Protein AF-A0A971PB83-F1 (afdb_monomer)

Sequence (64 aa):
IALNQAISPHTLRHSFATHMLNNGADLRSVQELLGHIKLSTTQIYTHLTRDNLKAIYNDTHPRR

Radius of gyration: 13.98 Å; Cα contacts (8 Å, |Δi|>4): 31; chains: 1; bounding box: 43×25×30 Å

Mean predicted aligned error: 7.84 Å

Foldseek 3Di:
DDPPDPDDPVVVLLVVLLVCVLVPHDLVVNCVVVVPPDSVVSVVSVVVNVVVVVVCCVVPPPPD

Structure (mmCIF, N/CA/C/O backbone):
data_AF-A0A971PB83-F1
#
_entry.id   AF-A0A971PB83-F1
#
loop_
_atom_site.group_PDB
_atom_site.id
_atom_site.type_symbol
_atom_site.label_atom_id
_atom_site.label_alt_id
_atom_site.label_comp_id
_atom_site.label_asym_id
_atom_site.label_entity_id
_atom_site.label_seq_id
_atom_site.pdbx_PDB_ins_code
_atom_site.Cartn_x
_atom_site.Cartn_y
_atom_site.Cartn_z
_atom_site.occupancy
_atom_site.B_iso_or_equiv
_atom_site.auth_seq_id
_atom_site.auth_comp_id
_atom_site.auth_asym_id
_atom_site.auth_atom_id
_atom_site.pdbx_PDB_model_num
ATOM 1 N N . ILE A 1 1 ? -6.524 -19.069 -19.081 1.00 45.22 1 ILE A N 1
ATOM 2 C CA . ILE A 1 1 ? -6.908 -17.688 -18.703 1.00 45.22 1 ILE A CA 1
ATOM 3 C C . ILE A 1 1 ? -5.621 -16.874 -18.678 1.00 45.22 1 ILE A C 1
ATOM 5 O O . ILE A 1 1 ? -4.884 -16.956 -17.707 1.00 45.22 1 ILE A O 1
ATOM 9 N N . ALA A 1 2 ? -5.271 -16.217 -19.783 1.00 53.97 2 ALA A N 1
ATOM 10 C CA . ALA A 1 2 ? -4.136 -15.298 -19.796 1.00 53.97 2 ALA A CA 1
ATOM 11 C C . ALA A 1 2 ? -4.648 -13.925 -19.346 1.00 53.97 2 ALA A C 1
ATOM 13 O O . ALA A 1 2 ? -5.674 -13.458 -19.841 1.00 53.97 2 ALA A O 1
ATOM 14 N N . LEU A 1 3 ? -3.986 -13.318 -18.363 1.00 66.81 3 LEU A N 1
ATOM 15 C CA . LEU A 1 3 ? -4.325 -11.983 -17.881 1.00 66.81 3 LEU A CA 1
ATOM 16 C C . LEU A 1 3 ? -4.042 -10.978 -19.005 1.00 66.81 3 LEU A C 1
ATOM 18 O O . LEU A 1 3 ? -2.891 -10.748 -19.355 1.00 66.81 3 LEU A O 1
ATOM 22 N N . ASN A 1 4 ? -5.095 -10.379 -19.561 1.00 64.88 4 ASN A N 1
ATOM 23 C CA . ASN A 1 4 ? -5.025 -9.405 -20.658 1.00 64.88 4 ASN A CA 1
ATOM 24 C C . ASN A 1 4 ? -4.575 -7.999 -20.192 1.00 64.88 4 ASN A C 1
ATOM 26 O O . ASN A 1 4 ? -4.836 -7.000 -20.855 1.00 64.88 4 ASN A O 1
ATOM 30 N N . GLN A 1 5 ? -3.963 -7.908 -19.006 1.00 69.12 5 GLN A N 1
ATOM 31 C CA . GLN A 1 5 ? -3.422 -6.674 -18.440 1.00 69.12 5 GLN A CA 1
ATOM 32 C C . GLN A 1 5 ? -1.909 -6.641 -18.649 1.00 69.12 5 GLN A C 1
ATOM 34 O O . GLN A 1 5 ? -1.253 -7.679 -18.605 1.00 69.12 5 GLN A O 1
ATOM 39 N N . ALA A 1 6 ? -1.346 -5.447 -18.836 1.00 75.88 6 ALA A N 1
ATOM 40 C CA . ALA A 1 6 ? 0.097 -5.258 -18.917 1.00 75.88 6 ALA A CA 1
ATOM 41 C C . ALA A 1 6 ? 0.752 -5.588 -17.562 1.00 75.88 6 ALA A C 1
ATOM 43 O O . ALA A 1 6 ? 0.891 -4.727 -16.692 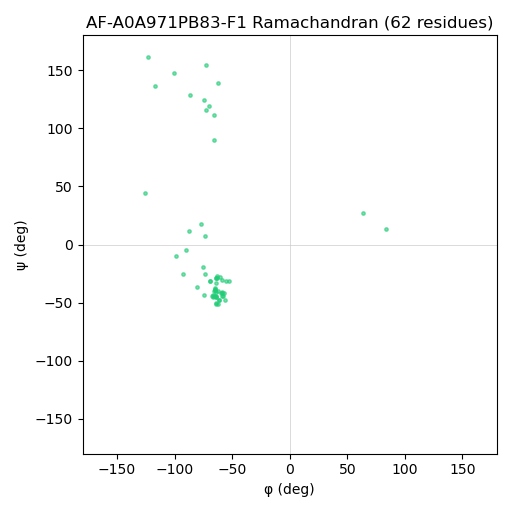1.00 75.88 6 ALA A O 1
ATOM 44 N N . ILE A 1 7 ? 1.135 -6.855 -17.374 1.00 84.00 7 ILE A N 1
ATOM 45 C CA . ILE A 1 7 ? 1.854 -7.305 -16.184 1.00 84.00 7 ILE A CA 1
ATOM 46 C C . ILE A 1 7 ? 3.280 -6.769 -16.265 1.00 84.00 7 ILE A C 1
ATOM 48 O O . ILE A 1 7 ? 4.067 -7.134 -17.134 1.00 84.00 7 ILE A O 1
ATOM 52 N N . SER A 1 8 ? 3.615 -5.909 -15.316 1.00 88.31 8 SER A N 1
ATOM 53 C CA . SER A 1 8 ? 4.966 -5.420 -15.067 1.00 88.31 8 SER A CA 1
ATOM 54 C C . SER A 1 8 ? 5.387 -5.713 -13.621 1.00 88.31 8 SER A C 1
ATOM 56 O O . SER A 1 8 ? 4.532 -5.880 -12.739 1.00 88.31 8 SER A O 1
ATOM 58 N N . PRO A 1 9 ? 6.695 -5.691 -13.311 1.00 88.56 9 PRO A N 1
ATOM 59 C CA . PRO A 1 9 ? 7.173 -5.774 -11.930 1.00 88.56 9 PRO A CA 1
ATOM 60 C C . PRO A 1 9 ? 6.523 -4.733 -11.002 1.00 88.56 9 PRO A C 1
ATOM 62 O O . PRO A 1 9 ? 6.300 -4.998 -9.822 1.00 88.56 9 PRO A O 1
ATOM 65 N N . HIS A 1 10 ? 6.167 -3.559 -11.536 1.00 83.88 10 HIS A N 1
ATOM 66 C CA . HIS A 1 10 ? 5.453 -2.526 -10.789 1.00 83.88 10 HIS A CA 1
ATOM 67 C C . HIS A 1 10 ? 4.024 -2.955 -10.420 1.00 83.88 10 HIS A C 1
ATOM 69 O O . HIS A 1 10 ? 3.620 -2.782 -9.272 1.00 83.88 10 HIS A O 1
ATOM 75 N N . THR A 1 11 ? 3.276 -3.562 -11.350 1.00 83.62 11 THR A N 1
ATOM 76 C CA . THR A 1 11 ? 1.916 -4.061 -11.065 1.00 83.62 11 THR A CA 1
ATOM 77 C C . THR A 1 11 ? 1.913 -5.190 -10.034 1.00 83.62 11 THR A C 1
ATOM 79 O O . THR A 1 11 ? 1.065 -5.188 -9.150 1.00 83.62 11 THR A O 1
ATOM 82 N N . LEU A 1 12 ? 2.909 -6.085 -10.055 1.00 88.00 12 LEU A N 1
ATOM 83 C CA . LEU A 1 12 ? 3.037 -7.145 -9.047 1.00 88.00 12 LEU A CA 1
ATOM 84 C C . LEU A 1 12 ? 3.350 -6.578 -7.657 1.00 88.00 12 LEU A C 1
ATOM 86 O O . LEU A 1 12 ? 2.708 -6.956 -6.678 1.00 88.00 12 LEU A O 1
ATOM 90 N N . ARG A 1 13 ? 4.287 -5.621 -7.572 1.00 87.88 13 ARG A N 1
ATOM 91 C CA . ARG A 1 13 ? 4.605 -4.911 -6.322 1.00 87.88 13 ARG A CA 1
ATOM 92 C C . ARG A 1 13 ? 3.370 -4.226 -5.741 1.00 87.88 13 ARG A C 1
ATOM 94 O O . ARG A 1 13 ? 3.142 -4.279 -4.536 1.00 87.88 13 ARG A O 1
ATOM 101 N N . HIS A 1 14 ? 2.575 -3.608 -6.607 1.00 83.38 14 HIS A N 1
ATOM 102 C CA . HIS A 1 14 ? 1.346 -2.935 -6.225 1.00 83.38 14 HIS A CA 1
ATOM 103 C C . HIS A 1 14 ? 0.305 -3.910 -5.668 1.00 83.38 14 HIS A C 1
ATOM 105 O O . HIS A 1 14 ? -0.210 -3.690 -4.575 1.00 83.38 14 HIS A O 1
ATOM 111 N N . SER A 1 15 ? 0.032 -5.012 -6.371 1.00 87.00 15 SER A N 1
ATOM 112 C CA . SER A 1 15 ? -0.903 -6.036 -5.898 1.00 87.00 15 SER A CA 1
ATOM 113 C C . SER A 1 15 ? -0.467 -6.643 -4.564 1.00 87.00 15 SER A C 1
ATOM 115 O O . SER A 1 15 ? -1.299 -6.798 -3.675 1.00 87.00 15 SER A O 1
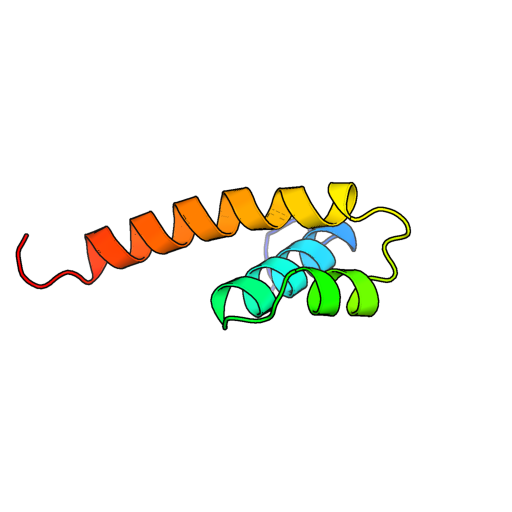ATOM 117 N N . PHE A 1 16 ? 0.829 -6.920 -4.389 1.00 90.25 16 PHE A N 1
ATOM 118 C CA . PHE A 1 16 ? 1.372 -7.425 -3.127 1.00 90.25 16 PHE A CA 1
ATOM 119 C C . PHE A 1 16 ? 1.184 -6.430 -1.971 1.00 90.25 16 PHE A C 1
ATOM 121 O O . PHE A 1 16 ? 0.634 -6.791 -0.931 1.00 90.25 16 PHE A O 1
ATOM 128 N N . ALA A 1 17 ? 1.584 -5.168 -2.161 1.00 88.50 17 ALA A N 1
ATOM 129 C CA . ALA A 1 17 ? 1.483 -4.136 -1.130 1.00 88.50 17 ALA A CA 1
ATOM 130 C C . ALA A 1 17 ? 0.028 -3.880 -0.709 1.00 88.50 17 ALA A C 1
ATOM 132 O O . ALA A 1 17 ? -0.285 -3.875 0.481 1.00 88.50 17 ALA A O 1
ATOM 133 N N . THR A 1 18 ? -0.869 -3.724 -1.687 1.00 85.56 18 THR A N 1
ATOM 134 C CA . THR A 1 18 ? -2.300 -3.519 -1.440 1.00 85.56 18 THR A CA 1
ATOM 135 C C . THR A 1 18 ? -2.917 -4.725 -0.730 1.00 85.56 18 THR A C 1
ATOM 137 O O . THR A 1 18 ? -3.706 -4.543 0.195 1.00 85.56 18 THR A O 1
ATOM 140 N N . HIS A 1 19 ? -2.540 -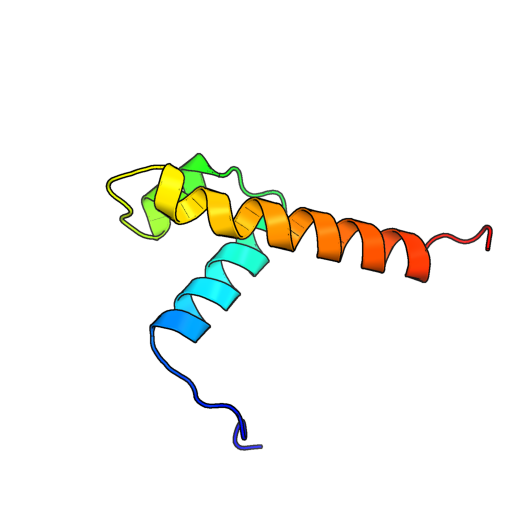5.955 -1.102 1.00 87.81 19 HIS A N 1
ATOM 141 C CA . HIS A 1 19 ? -3.041 -7.159 -0.439 1.00 87.81 19 HIS A CA 1
ATOM 142 C C . HIS A 1 19 ? -2.608 -7.230 1.030 1.00 87.81 19 HIS A C 1
ATOM 144 O O . HIS A 1 19 ? -3.441 -7.478 1.898 1.00 87.81 19 HIS A O 1
ATOM 150 N N . MET A 1 20 ? -1.337 -6.957 1.327 1.00 89.75 20 MET A N 1
ATOM 151 C CA . MET A 1 20 ? -0.830 -6.954 2.702 1.00 89.75 20 MET A CA 1
ATOM 152 C C . MET A 1 20 ? -1.532 -5.898 3.566 1.00 89.75 20 MET A C 1
ATOM 154 O O . MET A 1 20 ? -2.021 -6.216 4.649 1.00 89.75 20 MET A O 1
ATOM 158 N N . LEU A 1 21 ? -1.651 -4.660 3.072 1.00 87.00 21 LEU A N 1
ATOM 159 C CA . LEU A 1 21 ? -2.300 -3.571 3.813 1.00 87.00 21 LEU A CA 1
ATOM 160 C C . LEU A 1 21 ? -3.797 -3.825 4.042 1.00 87.00 21 LEU A C 1
ATOM 162 O O . LEU A 1 21 ? -4.303 -3.554 5.127 1.00 87.00 21 LEU A O 1
ATOM 166 N N . ASN A 1 22 ? -4.506 -4.382 3.053 1.00 83.56 22 ASN A N 1
ATOM 167 C CA . ASN A 1 22 ? -5.920 -4.743 3.206 1.00 83.56 22 ASN A CA 1
ATOM 168 C C . ASN A 1 22 ? -6.138 -5.838 4.266 1.00 83.56 22 ASN A C 1
ATOM 170 O O . ASN A 1 22 ? -7.191 -5.864 4.894 1.00 83.56 22 ASN A O 1
ATOM 174 N N . ASN A 1 23 ? -5.154 -6.718 4.479 1.00 85.88 23 ASN A N 1
ATOM 175 C CA . ASN A 1 23 ? -5.188 -7.758 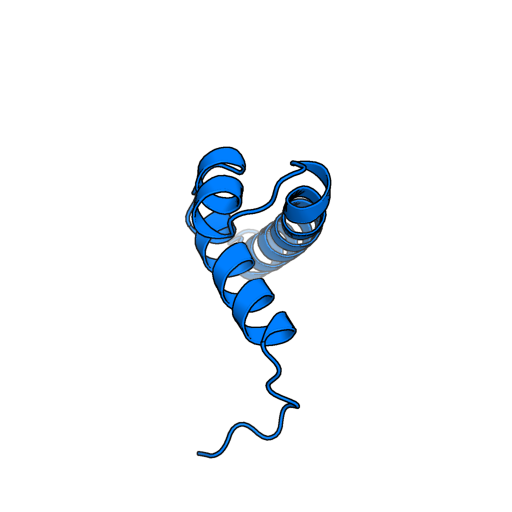5.513 1.00 85.88 23 ASN A CA 1
ATOM 176 C C . ASN A 1 23 ? -4.654 -7.278 6.877 1.00 85.88 23 ASN A C 1
ATOM 178 O O . ASN A 1 23 ? -4.435 -8.088 7.774 1.00 85.88 23 ASN A O 1
ATOM 182 N N . GLY A 1 24 ? -4.444 -5.969 7.052 1.00 84.00 24 GLY A N 1
ATOM 183 C CA . GLY A 1 24 ? -4.050 -5.387 8.335 1.00 84.00 24 GLY A CA 1
ATOM 184 C C . GLY A 1 24 ? -2.552 -5.438 8.632 1.00 84.00 24 GLY A C 1
ATOM 185 O O . GLY A 1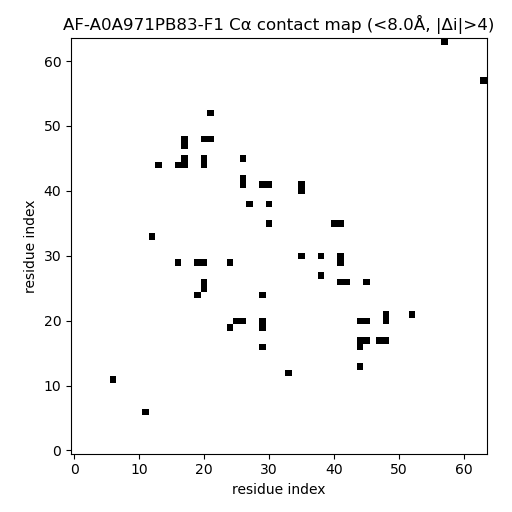 24 ? -2.162 -5.169 9.766 1.00 84.00 24 GLY A O 1
ATOM 186 N N . ALA A 1 25 ? -1.705 -5.744 7.642 1.00 88.19 25 ALA A N 1
ATOM 187 C CA . ALA A 1 25 ? -0.266 -5.574 7.806 1.00 88.19 25 ALA A CA 1
ATOM 188 C C . ALA A 1 25 ? 0.064 -4.094 8.036 1.00 88.19 25 ALA A C 1
ATOM 190 O O . ALA A 1 25 ? -0.486 -3.206 7.376 1.00 88.19 25 ALA A O 1
ATOM 191 N N . ASP A 1 26 ? 0.987 -3.818 8.952 1.00 87.75 26 ASP A N 1
ATOM 192 C CA . ASP A 1 26 ? 1.436 -2.457 9.188 1.00 87.75 26 ASP A CA 1
ATOM 193 C C . ASP A 1 26 ? 2.335 -1.960 8.038 1.00 87.75 26 ASP A C 1
ATOM 195 O O . ASP A 1 26 ? 2.993 -2.723 7.321 1.00 87.75 26 ASP A O 1
ATOM 199 N N . LEU A 1 27 ? 2.371 -0.637 7.858 1.00 84.44 27 LEU A N 1
ATOM 200 C CA . LEU A 1 27 ? 3.095 -0.012 6.751 1.00 84.44 27 LEU A CA 1
ATOM 201 C C . LEU A 1 27 ? 4.611 -0.256 6.813 1.00 84.44 27 LEU A C 1
ATOM 203 O O . LEU A 1 27 ? 5.273 -0.242 5.771 1.00 84.44 27 LEU A O 1
ATOM 207 N N . ARG A 1 28 ? 5.166 -0.465 8.013 1.00 85.06 28 ARG A N 1
ATOM 208 C CA . ARG A 1 28 ? 6.596 -0.690 8.215 1.00 85.06 28 ARG A CA 1
ATOM 209 C C . ARG A 1 28 ? 6.983 -2.098 7.769 1.00 85.06 28 ARG A C 1
ATOM 211 O O . ARG A 1 28 ? 7.930 -2.224 6.997 1.00 85.06 28 ARG A O 1
ATOM 218 N N . SER A 1 29 ? 6.189 -3.105 8.114 1.00 87.44 29 SER A N 1
ATOM 219 C CA . SER A 1 29 ? 6.352 -4.476 7.621 1.00 87.44 29 SER A CA 1
ATOM 220 C C . SER A 1 29 ? 6.283 -4.548 6.092 1.00 87.44 29 SER A C 1
ATOM 222 O O . SER A 1 29 ? 7.139 -5.158 5.452 1.00 87.44 29 SER A O 1
ATOM 224 N N . VAL A 1 30 ? 5.319 -3.861 5.465 1.00 88.00 30 VAL A N 1
ATOM 225 C CA . VAL A 1 30 ? 5.216 -3.817 3.991 1.00 88.00 30 VAL A CA 1
ATOM 226 C C . VAL A 1 30 ? 6.422 -3.114 3.361 1.00 88.00 30 VAL A C 1
ATOM 228 O O . VAL A 1 30 ? 6.919 -3.543 2.322 1.00 88.00 30 VAL A O 1
ATOM 231 N N . GLN A 1 31 ? 6.923 -2.046 3.983 1.00 89.81 31 GLN A N 1
ATOM 232 C CA . GLN A 1 31 ? 8.111 -1.334 3.512 1.00 89.81 31 GLN A CA 1
ATOM 233 C C . GLN A 1 31 ? 9.368 -2.216 3.558 1.00 89.81 31 GLN A C 1
ATOM 235 O O . GLN A 1 31 ? 10.135 -2.218 2.592 1.00 89.81 31 GLN A O 1
ATOM 240 N N . GLU A 1 32 ? 9.574 -2.950 4.651 1.00 88.88 32 GLU A N 1
ATOM 241 C CA . GLU A 1 32 ? 10.722 -3.845 4.827 1.00 88.88 32 GLU 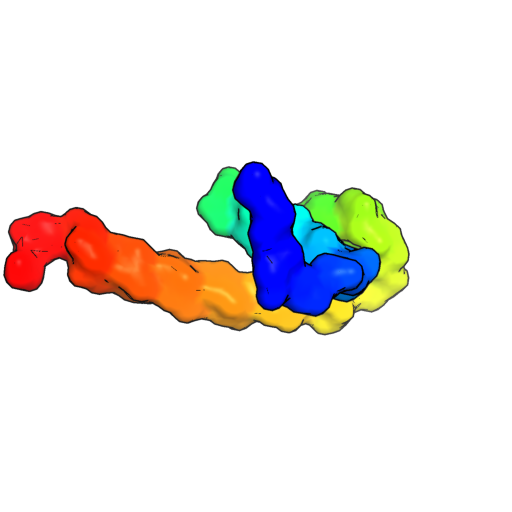A CA 1
ATOM 242 C C . GLU A 1 32 ? 10.697 -4.989 3.807 1.00 88.88 32 GLU A C 1
ATOM 244 O O . GLU A 1 32 ? 11.697 -5.224 3.129 1.00 88.88 32 GLU A O 1
ATOM 249 N N . LEU A 1 33 ? 9.532 -5.609 3.593 1.00 88.88 33 LEU A N 1
ATOM 250 C CA . LEU A 1 33 ? 9.347 -6.677 2.603 1.00 88.88 33 LEU A CA 1
ATOM 251 C C . LEU A 1 33 ? 9.572 -6.215 1.155 1.00 88.88 33 LEU A C 1
ATOM 253 O O . LEU A 1 33 ? 9.979 -7.006 0.307 1.00 88.88 33 LEU A O 1
ATOM 257 N N . LEU A 1 34 ? 9.321 -4.938 0.862 1.00 88.25 34 LEU A N 1
ATOM 258 C CA . LEU A 1 34 ? 9.546 -4.351 -0.461 1.00 88.25 34 LEU A CA 1
ATOM 259 C C . LEU A 1 34 ? 10.946 -3.753 -0.645 1.00 88.25 34 LEU A C 1
ATOM 261 O O . LEU A 1 34 ? 11.265 -3.291 -1.743 1.00 88.25 34 LEU A O 1
ATOM 265 N N . GLY A 1 35 ? 11.773 -3.734 0.406 1.00 85.94 35 GLY A N 1
ATOM 266 C CA . GLY A 1 35 ? 13.117 -3.155 0.368 1.00 85.94 35 GLY A CA 1
ATOM 267 C C . GLY A 1 35 ? 13.124 -1.648 0.093 1.00 85.94 35 GLY A C 1
ATOM 268 O O . GLY A 1 35 ? 14.076 -1.119 -0.482 1.00 85.94 35 GLY A O 1
ATOM 269 N N . HIS A 1 36 ? 12.053 -0.934 0.447 1.00 89.44 36 HIS A N 1
ATOM 270 C CA . HIS A 1 36 ? 11.969 0.503 0.200 1.00 89.44 36 HIS A CA 1
ATOM 271 C C . HIS A 1 36 ? 12.855 1.275 1.183 1.00 89.44 36 HIS A C 1
ATOM 273 O O . HIS A 1 36 ? 12.675 1.187 2.394 1.00 89.44 36 HIS A O 1
ATOM 279 N N . ILE A 1 37 ? 13.776 2.089 0.662 1.00 81.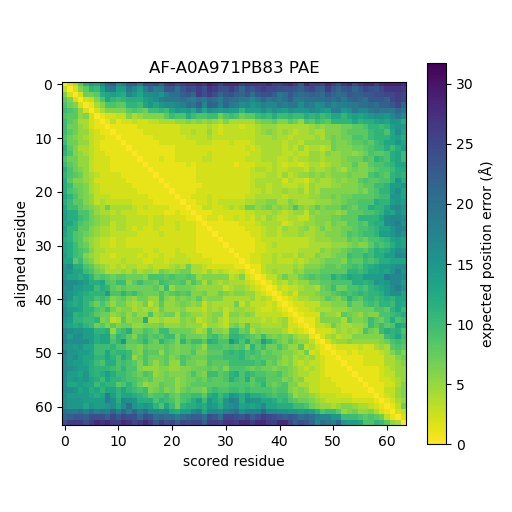31 37 ILE A N 1
ATOM 280 C CA . ILE A 1 37 ? 14.692 2.916 1.471 1.00 81.31 37 ILE A CA 1
ATOM 281 C C . ILE A 1 37 ? 13.939 4.051 2.190 1.00 81.31 37 ILE A C 1
ATOM 283 O O . ILE A 1 37 ? 14.321 4.465 3.282 1.00 81.31 37 ILE A O 1
ATOM 287 N N . LYS A 1 38 ? 12.853 4.562 1.592 1.00 79.62 38 LYS A N 1
ATOM 288 C CA . LYS A 1 38 ? 12.034 5.651 2.141 1.00 79.62 38 LYS A CA 1
ATOM 289 C C . LYS A 1 38 ? 10.618 5.161 2.412 1.00 79.62 38 LYS A C 1
ATOM 291 O O . LYS A 1 38 ? 10.005 4.538 1.557 1.00 79.62 38 LYS A O 1
ATOM 296 N N . LEU A 1 39 ? 10.048 5.529 3.558 1.00 74.31 39 LEU A N 1
ATOM 297 C CA . LEU A 1 39 ? 8.655 5.192 3.874 1.00 74.31 39 LEU A CA 1
ATOM 298 C C . LEU A 1 39 ? 7.660 5.849 2.897 1.00 74.31 39 LEU A C 1
ATOM 300 O O . LEU A 1 39 ? 6.604 5.287 2.611 1.00 74.31 39 LEU A O 1
ATOM 304 N N . SER A 1 40 ? 8.021 7.005 2.332 1.00 75.12 40 SER A N 1
ATOM 305 C CA . SER A 1 40 ? 7.190 7.740 1.373 1.00 75.12 40 SER A CA 1
ATOM 306 C C . SER A 1 40 ? 6.872 6.956 0.098 1.00 75.12 40 SER A C 1
ATOM 308 O O . SER A 1 40 ? 5.798 7.144 -0.467 1.00 75.12 40 SER A O 1
ATOM 310 N N . THR A 1 41 ? 7.732 6.023 -0.330 1.00 77.00 41 THR A N 1
ATOM 311 C CA . THR A 1 41 ? 7.441 5.169 -1.495 1.00 77.00 41 THR A CA 1
ATOM 312 C C . THR A 1 41 ? 6.430 4.066 -1.180 1.00 77.00 41 THR A C 1
ATOM 314 O O . THR A 1 41 ? 5.803 3.544 -2.095 1.00 77.00 41 THR A O 1
ATOM 317 N N . THR A 1 42 ? 6.222 3.728 0.097 1.00 81.88 42 THR A N 1
ATOM 318 C CA . THR A 1 42 ? 5.195 2.767 0.540 1.00 81.88 42 THR A CA 1
ATOM 319 C C . THR A 1 42 ? 3.875 3.463 0.897 1.00 81.88 42 THR A C 1
ATOM 321 O O . THR A 1 42 ? 2.809 2.866 0.777 1.00 81.88 42 THR A O 1
ATOM 324 N N . GLN A 1 43 ? 3.915 4.745 1.284 1.00 78.25 43 GLN A N 1
ATOM 325 C CA . GLN A 1 43 ? 2.725 5.525 1.661 1.00 78.25 43 GLN A CA 1
ATOM 326 C C . GLN A 1 43 ? 1.676 5.625 0.548 1.00 78.25 43 GLN A C 1
ATOM 328 O O . GLN A 1 43 ? 0.484 5.655 0.857 1.00 78.25 43 GLN A O 1
ATOM 333 N N . ILE A 1 44 ? 2.087 5.610 -0.725 1.00 77.44 44 ILE A N 1
ATOM 334 C CA . ILE A 1 44 ? 1.161 5.646 -1.869 1.00 77.44 44 ILE A CA 1
ATOM 335 C C . ILE A 1 44 ? 0.118 4.517 -1.815 1.00 77.44 44 ILE A C 1
ATOM 337 O O . ILE A 1 44 ? -1.031 4.724 -2.198 1.00 77.44 44 ILE A O 1
ATOM 341 N N . TYR A 1 45 ? 0.472 3.356 -1.251 1.00 77.50 45 TYR A N 1
ATOM 342 C CA . TYR A 1 45 ? -0.445 2.222 -1.120 1.00 77.50 45 TYR A CA 1
ATOM 343 C C . TYR A 1 45 ? -1.509 2.430 -0.036 1.00 77.50 45 TYR A C 1
ATOM 345 O O . TYR A 1 45 ? -2.611 1.903 -0.148 1.00 77.50 45 TYR A O 1
ATOM 353 N N . THR A 1 46 ? -1.240 3.263 0.974 1.00 76.12 46 THR A N 1
ATOM 354 C CA . THR A 1 46 ? -2.207 3.522 2.056 1.00 76.12 46 THR A CA 1
ATOM 355 C C . THR A 1 46 ? -3.424 4.320 1.599 1.00 76.12 46 THR A C 1
ATOM 357 O O . THR A 1 46 ? -4.516 4.132 2.133 1.00 76.12 46 THR A O 1
ATOM 360 N N . HIS A 1 47 ? -3.260 5.208 0.613 1.00 74.56 47 HIS A N 1
ATOM 361 C CA . HIS A 1 47 ? -4.373 5.976 0.051 1.00 74.56 47 HIS A CA 1
ATOM 362 C C . HIS A 1 47 ? -5.355 5.053 -0.676 1.00 74.56 47 HIS A C 1
ATOM 364 O O . HIS A 1 47 ? -6.554 5.104 -0.423 1.00 74.56 47 HIS A O 1
ATOM 370 N N . LEU A 1 48 ? -4.824 4.125 -1.471 1.00 71.25 48 LEU A N 1
ATOM 371 C CA . LEU A 1 48 ? -5.607 3.148 -2.225 1.00 7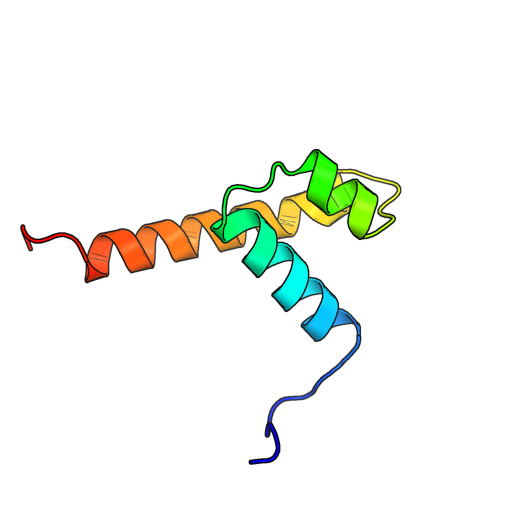1.25 48 LEU A CA 1
ATOM 372 C C . LEU A 1 48 ? -6.352 2.167 -1.311 1.00 71.25 48 LEU A C 1
ATOM 374 O O . LEU A 1 48 ? -7.517 1.857 -1.550 1.00 71.25 48 LEU A O 1
ATOM 378 N N . THR A 1 49 ? -5.713 1.721 -0.224 1.00 73.44 49 THR A N 1
ATOM 379 C CA . THR A 1 49 ? -6.362 0.896 0.807 1.00 73.44 49 THR A CA 1
ATOM 380 C C . THR A 1 49 ? -7.570 1.606 1.427 1.00 73.44 49 THR A C 1
ATOM 382 O O . THR A 1 49 ? -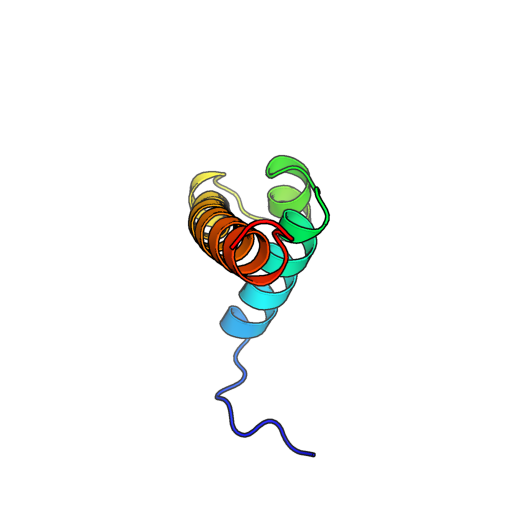8.602 0.972 1.628 1.00 73.44 49 THR A O 1
ATOM 385 N N . ARG A 1 50 ? -7.495 2.919 1.697 1.00 77.62 50 ARG A N 1
ATOM 386 C CA . ARG A 1 50 ? -8.628 3.679 2.265 1.00 77.62 50 ARG A CA 1
ATOM 387 C C . ARG A 1 50 ? -9.821 3.745 1.318 1.00 77.62 50 ARG A C 1
ATOM 389 O O . ARG A 1 50 ? -10.949 3.533 1.762 1.00 77.62 50 ARG A O 1
ATOM 396 N N . ASP A 1 51 ? -9.579 4.011 0.039 1.00 77.44 51 ASP A N 1
ATOM 397 C CA . ASP A 1 51 ? -10.643 4.064 -0.966 1.00 77.44 51 ASP A CA 1
ATOM 398 C C . ASP A 1 51 ? -11.305 2.694 -1.144 1.00 77.44 51 ASP A C 1
ATOM 400 O O . ASP A 1 51 ? -12.533 2.593 -1.183 1.00 77.44 51 ASP A O 1
ATOM 404 N N . ASN A 1 52 ? -10.505 1.624 -1.141 1.00 78.62 52 ASN A N 1
ATOM 405 C CA . ASN A 1 52 ? -11.008 0.258 -1.223 1.00 78.62 52 ASN A CA 1
ATOM 406 C C . ASN A 1 52 ? -11.813 -0.149 0.024 1.00 78.62 52 ASN A C 1
ATOM 408 O O . ASN A 1 52 ? -12.903 -0.701 -0.099 1.00 78.62 52 ASN A O 1
ATOM 412 N N . LEU A 1 53 ? -11.330 0.178 1.228 1.00 79.12 53 LEU A N 1
ATOM 413 C CA . LEU A 1 53 ? -12.071 -0.046 2.475 1.00 79.12 53 LEU A CA 1
ATOM 414 C C . LEU A 1 53 ? -13.412 0.689 2.470 1.00 79.12 53 LEU A C 1
ATOM 416 O O . LEU A 1 53 ? -14.422 0.126 2.880 1.00 79.12 53 LEU A O 1
ATOM 420 N N . LYS A 1 54 ? -13.442 1.930 1.974 1.00 83.50 54 LYS A N 1
ATOM 421 C CA . LYS A 1 54 ? -14.675 2.714 1.842 1.00 83.50 54 LYS A CA 1
ATOM 422 C C . LYS A 1 54 ? -15.643 2.084 0.836 1.00 83.50 54 LYS A C 1
ATOM 424 O O . LYS A 1 54 ? -16.845 2.075 1.089 1.00 83.50 54 LYS A O 1
ATOM 429 N N . ALA A 1 55 ? -15.139 1.551 -0.278 1.00 83.50 55 ALA A N 1
ATOM 430 C CA . ALA A 1 55 ? -15.946 0.836 -1.264 1.00 83.50 55 ALA A CA 1
ATOM 431 C C . ALA A 1 55 ? -16.552 -0.448 -0.676 1.00 83.50 55 ALA A C 1
ATOM 433 O O . ALA A 1 55 ? -17.769 -0.602 -0.707 1.00 83.50 55 ALA A O 1
ATOM 434 N N . ILE A 1 56 ? -15.732 -1.303 -0.053 1.00 81.44 56 ILE A N 1
ATOM 435 C CA . ILE A 1 56 ? -16.185 -2.537 0.610 1.00 81.44 56 ILE A CA 1
ATOM 436 C C . ILE A 1 56 ? -17.196 -2.216 1.712 1.00 81.44 56 ILE A C 1
ATOM 438 O O . ILE A 1 56 ? -18.232 -2.866 1.808 1.00 81.44 56 ILE A O 1
ATOM 442 N N . TYR A 1 57 ? -16.930 -1.195 2.530 1.00 82.38 57 TYR A N 1
ATOM 443 C CA . TYR A 1 57 ? -17.857 -0.738 3.561 1.00 82.38 57 TYR A CA 1
ATOM 444 C C . TYR A 1 57 ? -19.219 -0.368 2.965 1.00 82.38 57 TYR A C 1
ATOM 446 O O . TYR A 1 57 ? -20.238 -0.820 3.474 1.00 82.38 57 TYR A O 1
ATOM 454 N N . ASN A 1 58 ? -19.239 0.420 1.884 1.00 85.69 58 ASN A N 1
ATOM 455 C CA . ASN A 1 58 ? -20.477 0.829 1.218 1.00 85.69 58 ASN A CA 1
ATOM 456 C C . ASN A 1 58 ? -21.249 -0.348 0.606 1.00 85.69 58 ASN A C 1
ATOM 458 O O . ASN A 1 58 ? -22.472 -0.279 0.567 1.00 85.69 58 ASN A O 1
ATOM 462 N N . ASP A 1 59 ? -20.545 -1.373 0.124 1.00 85.00 59 ASP A N 1
ATOM 463 C CA . ASP A 1 59 ? -21.118 -2.552 -0.538 1.00 85.00 59 ASP A CA 1
ATOM 464 C C . ASP A 1 59 ? -21.657 -3.590 0.461 1.00 85.00 59 ASP A C 1
ATOM 466 O O . ASP A 1 59 ? -22.696 -4.205 0.252 1.00 85.00 59 ASP A O 1
ATOM 470 N N . THR A 1 60 ? -20.969 -3.756 1.592 1.00 84.44 60 THR A N 1
ATOM 471 C CA . THR A 1 60 ? -21.270 -4.806 2.580 1.00 84.44 60 THR A CA 1
ATOM 472 C C . THR A 1 60 ? -22.103 -4.323 3.766 1.00 84.44 60 THR A C 1
ATOM 474 O O . THR A 1 60 ? -22.556 -5.145 4.564 1.00 84.44 60 THR A O 1
ATOM 477 N N . HIS A 1 61 ? -22.312 -3.009 3.930 1.00 82.50 61 HIS A N 1
ATOM 478 C CA . HIS A 1 61 ? -23.079 -2.495 5.064 1.00 82.50 61 HIS A CA 1
ATOM 479 C C . HIS A 1 61 ? -24.572 -2.833 4.946 1.00 82.50 61 HIS A C 1
ATOM 481 O O . HIS A 1 61 ? -25.245 -2.308 4.063 1.00 82.50 61 HIS A O 1
ATOM 487 N N . PRO A 1 62 ? -25.146 -3.593 5.900 1.00 78.50 62 PRO A N 1
ATOM 488 C CA . PRO A 1 62 ? -26.513 -4.120 5.817 1.00 78.50 62 PRO A CA 1
ATOM 489 C C . PRO A 1 62 ? -27.617 -3.067 6.031 1.00 78.50 62 PRO A C 1
ATOM 491 O O . PRO A 1 62 ? -28.782 -3.419 6.181 1.00 78.50 62 PRO A O 1
ATOM 494 N N . ARG A 1 63 ? -27.267 -1.777 6.125 1.00 69.81 63 ARG A N 1
ATOM 495 C CA . ARG A 1 63 ? -28.210 -0.663 6.335 1.00 69.81 63 ARG A CA 1
ATOM 496 C C . ARG A 1 63 ? -28.072 0.419 5.263 1.00 69.81 63 ARG A C 1
ATOM 498 O O . ARG A 1 63 ? -28.054 1.611 5.577 1.00 69.81 63 ARG A O 1
ATOM 505 N N . ARG A 1 64 ? -27.964 -0.014 4.013 1.00 54.84 64 ARG A N 1
ATOM 506 C CA . ARG A 1 64 ? -28.308 0.774 2.831 1.00 54.84 64 ARG A CA 1
ATOM 507 C C . ARG A 1 64 ? -29.364 0.053 2.020 1.00 54.84 64 ARG A C 1
ATOM 509 O O . ARG A 1 64 ? -29.383 -1.193 2.091 1.00 54.84 64 ARG A O 1
#

Solvent-accessible surface area (backbone atoms only — not comparable to full-atom values): 4001 Å² total; per-residue (Å²): 138,80,77,93,59,91,84,43,76,65,54,53,53,48,54,53,50,43,52,41,47,70,72,67,48,54,72,65,61,53,26,62,78,67,68,52,93,49,70,72,78,49,50,65,46,54,58,55,42,52,56,49,52,51,49,52,48,68,73,67,45,92,86,115

Secondary structure (DSSP, 8-state):
----S---HHHHHHHHHHHHHHTT--HHHHHHHTT-SSTHHHHHHHHHHHHHHHHHHHHH-TT-

pLDDT: mean 80.74, std 8.93, range [45.22, 90.25]

Nearest PDB structures (foldseek):
  5hxy-assembly4_D  TM=7.107E-01  e=1.706E-03  Thermoplasma acidophilum DSM 1728
  1aih-assembly2_C  TM=6.355E-01  e=8.790E-02  Hpunavirus HP1
  3crx-assembly1_A  TM=7.480E-01  e=1.956E+00  Punavirus P1
  2jws-assembly1_A  TM=4.149E-01  e=6.259E+00  synthetic construct

=== Feature glossary ===
Feature key, reading from the visual/contextual features back to the raw sequence:

Rendered structure images. Six rendered views show the 3D structure from the faces of a cube — i.e. along ±x, ±y, ±z. Rendering representation is drawn randomly per protein from cartoon (secondary-structure ribbons), sticks (backbone bonds), or molecular surface; coloring is either N→C rainbow (blue at the N-terminus through red at the C-terminus) or one color per chain.

Contact-map, Ramachandran, and PAE plots. The contact map is a binary N×N matrix image: pixel (i, j) is dark where Cα_i and Cα_j are within 8 Å and |i−j|>4. Because the |i−j|>4 filter removes local helical contacts, off-diagonal stripes parallel to the main diagonal indicate parallel β-sheets; stripes perpendicular to it indicate antiparallel β-sheets. The Ramachandran plot scatters every residue's (φ, ψ) pair against the sterically allowed regions. The PAE heatmap renders the predicted-aligned-error matrix.

InterPro / GO / CATH / organism. Database cross-references. InterPro integrates a dozen domain/family signature databases into unified entries with residue-range hits. GO terms attach function/process/location labels with evidence codes. CATH codes position the fold in a four-level structural taxonomy. Organism is the NCBI-taxonomy species name.

Nearest PDB structures. The Foldseek neighbor list gives the closest experimentally determined structures in the PDB, ranked by structural alignment. TM-score near 1 means near-identical fold; near 0.3 means only rough topology match. This is how one finds what a novel AlphaFold prediction most resembles in the solved-structure universe.

Predicted aligned error. PAE(i, j) answers: if I align the predicted and true structures on residue i, how far off (in Å) do I expect residue j to be? A block-diagonal PAE matrix with low values on the blocks and high values off-diagonal is the signature of a multi-domain protein with confidently predicted domains but uncertain inter-domain orientation.

Solvent-accessible surface area. Accessible surface area quantifies burial. A residue with SASA near zero is packed into the hydrophobic core; one with SASA >100 Å² sits on the surface. Computed here via the Shrake–Rupley numerical algorithm with a 1.4 Å probe.

B-factor. B-factor (Debye–Waller factor) reflects atomic displacement in the crystal lattice. It is an experimental observable (units Å²), not a prediction; low values mean the atom is pinned down, high values mean it moves or is heterogeneous across the crystal.

pLDDT. For AlphaFold models, the B-factor field carries pLDDT — the model's own estimate of local accuracy on a 0–100 scale. Regions with pLDDT<50 should be treated as essentially unmodeled; they often correspond to intrinsically disordered segments.

Backbone torsions (φ/ψ). φ (phi) and ψ (psi) are the two rotatable backbone dihedrals per residue: φ is the C(i-1)–N–Cα–C torsion, ψ is the N–Cα–C–N(i+1) torsion, both in degrees on (−180°, 180°]. α-helical residues cluster near (−60°, −45°); β-strand residues near (−120°, +130°). A Ramachandran plot is simply a scatter of (φ, ψ) for every residue.

Radius of gyration, Cα contacts, bounding box. Radius of gyration (Rg) is the root-mean-square distance of Cα atoms from their centroid — a single number for overall size and compactness. A globular domain of N residues has Rg ≈ 2.2·N^0.38 Å; an extended or disordered chain has a much larger Rg. The Cα contact count is the number of residue pairs whose Cα atoms are within 8 Å and are more than four positions apart in sequence — a standard proxy for tertiary packing density. The bounding box is the smallest axis-aligned box enclosing all Cα atoms.

Secondary structure (3-state, P-SEA). Three-state secondary structure (P-SEA) collapses the eight DSSP classes into helix (a), strand (b), and coil (c). P-SEA assigns these from Cα geometry alone — distances and angles — without requiring backbone oxygens, so it works on any Cα trace.

Secondary structure (8-state, DSSP). DSSP 8-state secondary structure assigns each residue one of H (α-helix), G (3₁₀-helix), I (π-helix), E (extended β-strand), B (isolated β-bridge), T (hydrogen-bonded turn), S (bend), or '-' (coil). The assignment is computed from backbone hydrogen-bond geometry via the Kabsch–Sander algorithm.

Foldseek 3Di. A 3Di character summarizes, for each residue, the relative orientation of the Cα frame of its nearest spatial neighbor. Because it encodes fold topology rather than chemistry, 3Di alignments detect remote structural similarity that sequence alignment misses.

mmCIF coordinates. The mmCIF block holds the 3D Cartesian coordinates of each backbone atom (N, Cα, C, O) in ångströms. mmCIF is the PDB's canonical archive format — a tagged-loop text representation of the atomic model.

Sequence. Sequence gives the chain of amino acids in standard one-letter code (A=alanine, C=cysteine, …, Y=tyrosine), read N→C. It is the only feature that is directly encoded by the gene; all structural features are derived from the folded form of this sequence.